Protein AF-A0A329K1J9-F1 (afdb_monomer)

Mean predicted aligned error: 8.28 Å

Radius of gyration: 11.03 Å; Cα contacts (8 Å, |Δi|>4): 59; chains: 1; bounding box: 24×23×28 Å

Sequence (51 aa):
GLTDKQIRGVDALVTGWHGQGGVAVGSSSPGERLFAGRRDGLLTLWREPVR

Solvent-accessible surface area (backbone atoms only — not comparable to full-atom values): 3288 Å² total; per-residue (Å²): 133,83,51,76,70,53,51,54,50,50,50,54,47,60,74,70,55,86,67,93,65,68,42,83,46,94,55,93,52,86,66,41,44,29,29,44,32,72,55,97,89,37,86,44,76,52,75,45,76,64,127

pLDDT: mean 73.8, std 7.15, range [56.03, 87.12]

Nearest PDB structures (foldseek):
  4gai-assembly2_B  TM=5.495E-01  e=1.412E+00  Homo sapiens
  2ple-assembly1_A  TM=5.682E-01  e=2.878E+00  Bos taurus
  4ahc-assembly1_A  TM=5.651E-01  e=6.679E+00  Pyrococcus furiosus
  9etf-assembly1_B  TM=3.739E-01  e=6.679E+00  Gallus gallus

Structure (mmCIF, N/CA/C/O backbone):
data_AF-A0A329K1J9-F1
#
_entry.id   AF-A0A329K1J9-F1
#
loop_
_atom_site.group_PDB
_atom_site.id
_atom_site.type_symbol
_atom_site.label_atom_id
_atom_site.label_alt_id
_atom_site.label_comp_id
_atom_site.label_asym_id
_atom_site.label_entity_id
_atom_site.label_seq_id
_atom_site.pdbx_PDB_ins_code
_atom_site.Cartn_x
_atom_site.Cartn_y
_atom_site.Cartn_z
_atom_site.occupancy
_atom_site.B_iso_or_equiv
_atom_site.auth_seq_id
_atom_site.auth_comp_id
_atom_site.auth_asym_id
_atom_site.auth_atom_id
_atom_site.pdbx_PDB_model_num
ATOM 1 N N . GLY A 1 1 ? 4.582 -9.773 -8.482 1.00 56.03 1 GLY A N 1
ATOM 2 C CA . GLY A 1 1 ? 3.993 -9.737 -7.126 1.00 56.03 1 GLY A CA 1
ATOM 3 C C . GLY A 1 1 ? 4.980 -9.096 -6.171 1.00 56.03 1 GLY A C 1
ATOM 4 O O . GLY A 1 1 ? 6.155 -9.046 -6.514 1.00 56.03 1 GLY A O 1
ATOM 5 N N . LEU A 1 2 ? 4.523 -8.575 -5.028 1.00 68.56 2 LEU A N 1
ATOM 6 C CA . LEU A 1 2 ? 5.408 -7.982 -4.016 1.00 68.56 2 LEU A CA 1
ATOM 7 C C . LEU A 1 2 ? 6.307 -9.051 -3.381 1.00 68.56 2 LEU A C 1
ATOM 9 O O . LEU A 1 2 ? 5.897 -10.196 -3.210 1.00 68.56 2 LEU A O 1
ATOM 13 N N . THR A 1 3 ? 7.526 -8.659 -3.031 1.00 75.06 3 THR A N 1
ATOM 14 C CA . THR A 1 3 ? 8.479 -9.491 -2.287 1.00 75.06 3 THR A CA 1
ATOM 15 C C . THR A 1 3 ? 8.143 -9.514 -0.797 1.00 75.06 3 THR A C 1
ATOM 17 O O . THR A 1 3 ? 7.547 -8.581 -0.263 1.00 75.06 3 THR A O 1
ATOM 20 N N . ASP A 1 4 ? 8.613 -10.536 -0.089 1.00 64.19 4 ASP A N 1
ATOM 21 C CA . ASP A 1 4 ? 8.432 -10.711 1.359 1.00 64.19 4 ASP A CA 1
ATOM 2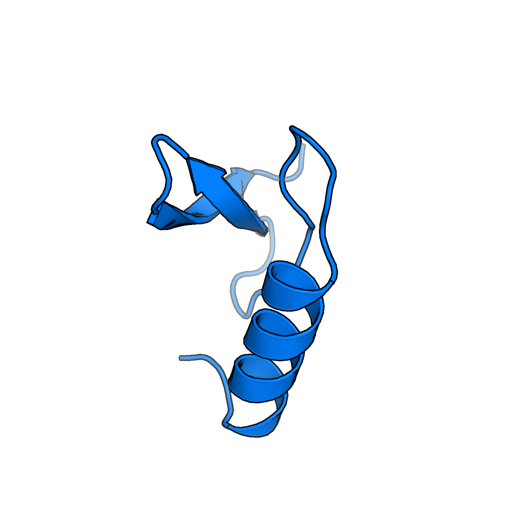2 C C . ASP A 1 4 ? 8.855 -9.491 2.199 1.00 64.19 4 ASP A C 1
ATOM 24 O O . ASP A 1 4 ? 8.212 -9.121 3.183 1.00 64.19 4 ASP A O 1
ATOM 28 N N . LYS A 1 5 ? 9.935 -8.820 1.782 1.00 66.94 5 LYS A N 1
ATOM 29 C CA . LYS A 1 5 ? 10.427 -7.588 2.412 1.00 66.94 5 LYS A CA 1
ATOM 30 C C . LYS A 1 5 ? 9.470 -6.416 2.185 1.00 66.94 5 LYS A C 1
ATOM 32 O O . LYS A 1 5 ? 9.282 -5.592 3.076 1.00 66.94 5 LYS A O 1
ATOM 37 N N . GLN A 1 6 ? 8.855 -6.351 1.006 1.00 67.25 6 GLN A N 1
ATOM 38 C CA . GLN A 1 6 ? 7.859 -5.334 0.676 1.00 67.25 6 GLN A CA 1
ATOM 39 C C . GLN A 1 6 ? 6.546 -5.581 1.422 1.00 67.25 6 GLN A C 1
ATOM 41 O O . GLN A 1 6 ? 5.944 -4.620 1.883 1.00 67.25 6 GLN A O 1
ATOM 46 N N . ILE A 1 7 ? 6.145 -6.840 1.623 1.00 69.44 7 ILE A N 1
ATOM 47 C CA . ILE A 1 7 ? 4.955 -7.190 2.415 1.00 69.44 7 ILE A CA 1
ATOM 4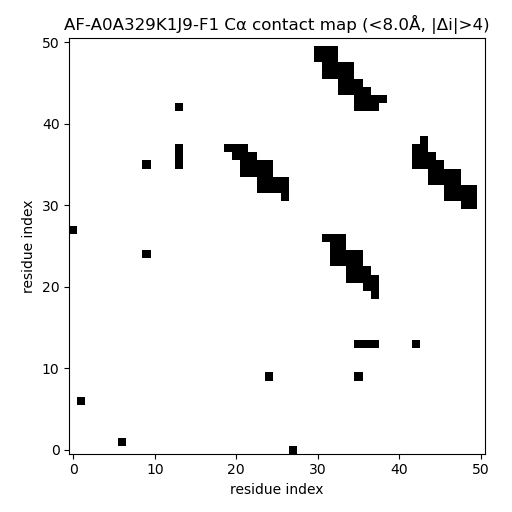8 C C . ILE A 1 7 ? 5.118 -6.728 3.869 1.00 69.44 7 ILE A C 1
ATOM 50 O O . ILE A 1 7 ? 4.253 -6.025 4.382 1.00 69.44 7 ILE A O 1
ATOM 54 N N . ARG A 1 8 ? 6.257 -7.023 4.512 1.00 69.06 8 ARG A N 1
ATOM 55 C CA . ARG A 1 8 ? 6.537 -6.5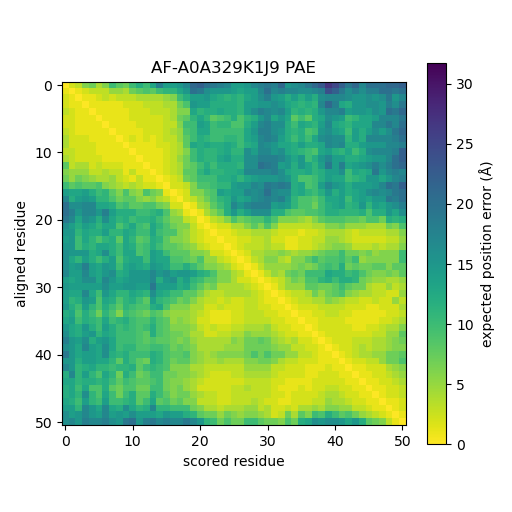56 5.886 1.00 69.06 8 ARG A CA 1
ATOM 56 C C . ARG A 1 8 ? 6.650 -5.035 5.988 1.00 69.06 8 ARG A C 1
ATOM 58 O O . ARG A 1 8 ? 6.255 -4.456 6.993 1.00 69.06 8 ARG A O 1
ATOM 65 N N . GLY A 1 9 ? 7.172 -4.387 4.945 1.00 69.69 9 GLY A N 1
ATOM 66 C CA . GLY A 1 9 ? 7.211 -2.928 4.856 1.00 69.69 9 GLY A CA 1
ATOM 67 C C . GLY A 1 9 ? 5.812 -2.310 4.803 1.00 69.69 9 GLY A C 1
ATOM 68 O O . GLY A 1 9 ? 5.561 -1.337 5.503 1.00 69.69 9 GLY A O 1
ATOM 69 N N . VAL A 1 10 ? 4.894 -2.896 4.026 1.00 68.25 10 VAL A N 1
ATOM 70 C CA . VAL A 1 10 ? 3.485 -2.469 3.966 1.00 68.25 10 VAL A CA 1
ATOM 71 C C . VAL A 1 10 ? 2.781 -2.701 5.301 1.00 68.25 10 VAL A C 1
ATOM 73 O O . VAL A 1 10 ? 2.080 -1.811 5.767 1.00 68.25 10 VAL A O 1
ATOM 76 N N . ASP A 1 11 ? 2.990 -3.851 5.938 1.00 66.44 11 ASP A N 1
ATOM 77 C CA . ASP A 1 11 ? 2.377 -4.176 7.229 1.00 66.44 11 ASP A CA 1
ATOM 78 C C . ASP A 1 11 ? 2.799 -3.193 8.335 1.00 66.44 11 ASP A C 1
ATOM 80 O O . ASP A 1 11 ? 1.953 -2.612 9.015 1.00 66.44 11 ASP A O 1
ATOM 84 N N . ALA A 1 12 ? 4.100 -2.898 8.443 1.00 68.06 12 ALA A N 1
ATOM 85 C CA . ALA A 1 12 ? 4.622 -1.916 9.396 1.00 68.06 12 ALA A CA 1
ATOM 86 C C . ALA A 1 12 ? 4.095 -0.496 9.125 1.00 68.06 12 ALA A C 1
AT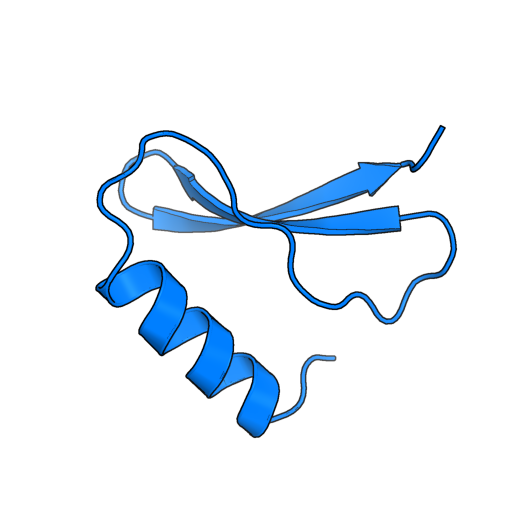OM 88 O O . ALA A 1 12 ? 3.754 0.237 10.053 1.00 68.06 12 ALA A O 1
ATOM 89 N N . LEU A 1 13 ? 3.996 -0.124 7.847 1.00 67.19 13 LEU A N 1
ATOM 90 C CA . LEU A 1 13 ? 3.466 1.163 7.413 1.00 67.19 13 LEU A CA 1
ATOM 91 C C . LEU A 1 13 ? 1.988 1.303 7.793 1.00 67.19 13 LEU A C 1
ATOM 93 O O . LEU A 1 13 ? 1.622 2.285 8.419 1.00 67.19 13 LEU A O 1
ATOM 97 N N . VAL A 1 14 ? 1.153 0.311 7.473 1.00 66.62 14 VAL A N 1
ATOM 98 C CA . VAL A 1 14 ? -0.293 0.306 7.761 1.00 66.62 14 VAL A CA 1
ATOM 99 C C . VAL A 1 14 ? -0.562 0.267 9.261 1.00 66.62 14 VAL A C 1
ATOM 101 O O . VAL A 1 14 ? -1.466 0.951 9.735 1.00 66.62 14 VAL A O 1
ATOM 104 N N . THR A 1 15 ? 0.232 -0.498 10.011 1.00 66.62 15 THR A N 1
ATOM 105 C CA . THR A 1 15 ? 0.094 -0.611 11.468 1.00 66.62 15 THR A CA 1
ATOM 106 C C . THR A 1 15 ? 0.474 0.692 12.177 1.00 66.62 15 THR A C 1
ATOM 108 O O . THR A 1 15 ? -0.159 1.048 13.167 1.00 66.62 15 THR A O 1
ATOM 111 N N . GLY A 1 16 ? 1.461 1.436 11.661 1.00 66.88 16 GLY A N 1
ATOM 112 C CA . GLY A 1 16 ? 1.867 2.743 12.197 1.00 66.88 16 GLY A CA 1
ATOM 113 C C . GLY A 1 16 ? 1.113 3.950 11.622 1.00 66.88 16 GLY A C 1
ATOM 114 O O . GLY A 1 16 ? 1.321 5.077 12.073 1.00 66.88 16 GLY A O 1
ATOM 115 N N . TRP A 1 17 ? 0.260 3.756 10.612 1.00 67.69 17 TRP A N 1
ATOM 116 C CA . TRP A 1 17 ? -0.391 4.853 9.900 1.00 67.69 17 TRP A CA 1
ATOM 117 C C . TRP A 1 17 ? -1.717 5.251 10.553 1.00 67.69 17 TRP A C 1
ATOM 119 O O . TRP A 1 17 ? -2.726 4.554 10.457 1.00 67.69 17 TRP A O 1
ATOM 129 N N . HIS A 1 18 ? -1.730 6.438 11.159 1.00 65.38 18 HIS A N 1
ATOM 130 C CA . HIS A 1 18 ? -2.914 7.061 11.764 1.00 65.38 18 HIS A CA 1
ATOM 131 C C . HIS A 1 18 ? -3.584 8.126 10.865 1.00 65.38 18 HIS A C 1
ATOM 133 O O . HIS A 1 18 ? -4.467 8.852 11.317 1.00 65.38 18 HIS A O 1
ATOM 139 N N . GLY A 1 19 ? -3.168 8.253 9.598 1.00 62.22 19 GLY A N 1
ATOM 140 C CA . GLY A 1 19 ? -3.713 9.221 8.637 1.00 62.22 19 GLY A CA 1
ATOM 141 C C . GLY A 1 19 ? -4.908 8.701 7.820 1.00 62.22 19 GLY A C 1
ATOM 142 O O . GLY A 1 19 ? -5.099 7.500 7.664 1.00 62.22 19 GLY A O 1
ATOM 143 N N . GLN A 1 20 ? -5.690 9.618 7.239 1.00 61.84 20 GLN A N 1
ATOM 144 C CA . GLN A 1 20 ? -6.874 9.319 6.404 1.00 61.84 20 GLN A CA 1
ATOM 145 C C . GLN A 1 20 ? -6.549 9.070 4.909 1.00 61.84 20 GLN A C 1
ATOM 147 O O . GLN A 1 20 ? -7.445 8.754 4.134 1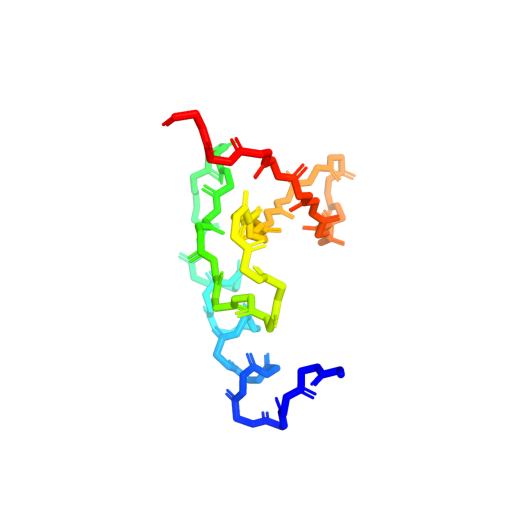.00 61.84 20 GLN A O 1
ATOM 152 N N . GLY A 1 21 ? -5.290 9.240 4.480 1.00 70.94 21 GLY A N 1
ATOM 153 C CA . GLY A 1 21 ? -4.855 9.096 3.079 1.00 70.94 21 G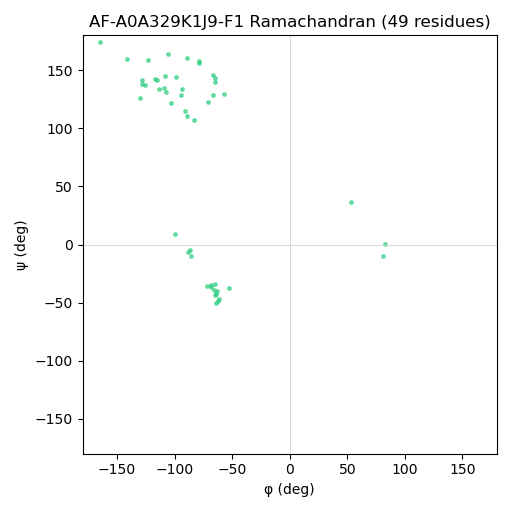LY A CA 1
ATOM 154 C C . GLY A 1 21 ? -4.058 7.817 2.803 1.00 70.94 21 GLY A C 1
ATOM 155 O O . GLY A 1 21 ? -3.568 7.179 3.730 1.00 70.94 21 GLY A O 1
ATOM 156 N N . GLY A 1 22 ? -3.917 7.449 1.526 1.00 75.81 22 GLY A N 1
ATOM 157 C CA . GLY A 1 22 ? -3.060 6.343 1.085 1.00 75.81 22 GLY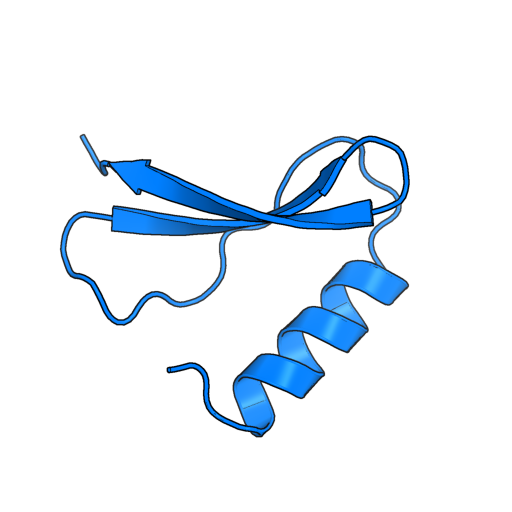 A CA 1
ATOM 158 C C . GLY A 1 22 ? -1.576 6.695 1.031 1.00 75.81 22 GLY A C 1
ATOM 159 O O . GLY A 1 22 ? -1.208 7.852 0.844 1.00 75.81 22 GLY A O 1
ATOM 160 N N . VAL A 1 23 ? -0.723 5.679 1.129 1.00 78.12 23 VAL A N 1
ATOM 161 C CA . VAL A 1 23 ? 0.735 5.788 1.024 1.00 78.12 23 VAL A CA 1
ATOM 162 C C . VAL A 1 23 ? 1.209 5.210 -0.291 1.00 78.12 23 VAL A C 1
ATOM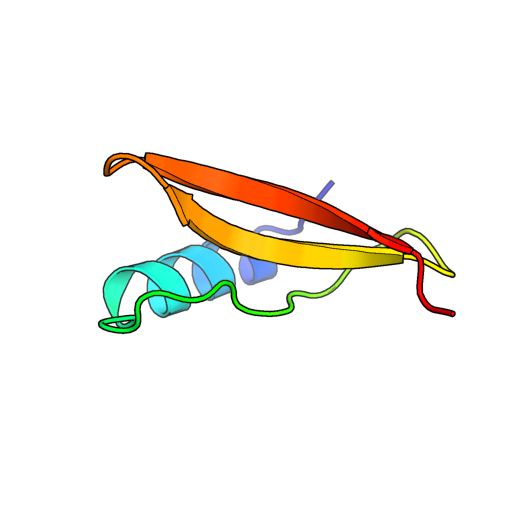 164 O O . VAL A 1 23 ? 0.862 4.077 -0.622 1.00 78.12 23 VAL A O 1
ATOM 167 N N . ALA A 1 24 ? 2.047 5.946 -1.016 1.00 79.38 24 ALA A N 1
ATOM 168 C CA . ALA A 1 24 ? 2.706 5.409 -2.196 1.00 79.38 24 ALA A CA 1
ATOM 169 C C . ALA A 1 24 ? 3.696 4.301 -1.796 1.00 79.38 24 ALA A C 1
ATOM 171 O O . ALA A 1 24 ? 4.557 4.495 -0.937 1.00 79.38 24 ALA A O 1
ATOM 172 N N . VAL A 1 25 ? 3.586 3.147 -2.446 1.00 75.06 25 VAL A N 1
ATOM 173 C CA . VAL A 1 25 ? 4.466 1.987 -2.278 1.00 75.06 25 VAL A CA 1
ATOM 174 C C . VAL A 1 25 ? 5.078 1.603 -3.625 1.00 75.06 25 VAL A C 1
ATOM 176 O O . VAL A 1 25 ? 4.574 1.967 -4.689 1.00 75.06 25 VAL A O 1
ATOM 179 N N . GLY A 1 26 ? 6.197 0.877 -3.593 1.00 73.19 26 GLY A N 1
ATOM 180 C CA . GLY A 1 26 ? 6.886 0.458 -4.813 1.00 73.19 26 GLY A CA 1
ATOM 181 C C . GLY A 1 26 ? 5.977 -0.361 -5.739 1.00 73.19 26 GLY A C 1
ATOM 182 O O . GLY A 1 26 ? 5.367 -1.338 -5.307 1.00 73.19 26 GLY A O 1
ATOM 183 N N . SER A 1 27 ? 5.919 0.022 -7.014 1.00 69.44 27 SER A N 1
ATOM 184 C CA . SER A 1 27 ? 5.214 -0.698 -8.079 1.00 69.44 27 SER A CA 1
ATOM 185 C C . SER A 1 27 ? 6.221 -1.350 -9.027 1.00 69.44 27 SER A C 1
ATOM 187 O O . SER A 1 27 ? 7.278 -0.783 -9.294 1.00 69.44 27 SER A O 1
ATOM 189 N N . SER A 1 28 ? 5.895 -2.531 -9.555 1.00 72.38 28 SER A N 1
ATOM 190 C CA . SER A 1 28 ? 6.628 -3.139 -10.676 1.00 72.38 28 SER A CA 1
ATOM 191 C C . SER A 1 28 ? 6.130 -2.658 -12.045 1.00 72.38 28 SER A C 1
ATOM 193 O O . SER A 1 28 ? 6.748 -2.984 -13.053 1.00 72.38 28 SER A O 1
ATOM 195 N N . SER A 1 29 ? 5.008 -1.931 -12.092 1.00 73.38 29 SER A N 1
ATOM 196 C CA . SER A 1 29 ? 4.435 -1.380 -13.323 1.00 73.38 29 SER A CA 1
ATOM 197 C C . SER A 1 29 ? 4.977 0.033 -13.575 1.00 73.38 29 SER A C 1
ATOM 199 O O . SER A 1 29 ? 4.693 0.928 -12.772 1.00 73.38 29 SER A O 1
ATOM 201 N N . PRO A 1 30 ? 5.742 0.269 -14.657 1.00 73.56 30 PRO A N 1
ATOM 202 C CA . PRO A 1 30 ? 6.139 1.618 -15.049 1.00 73.56 30 PRO A CA 1
ATOM 203 C C . PRO A 1 30 ? 4.916 2.453 -15.462 1.00 73.56 30 PRO A C 1
ATOM 205 O O . PRO A 1 30 ? 3.984 1.937 -16.069 1.00 73.56 30 PRO A O 1
ATOM 208 N N . GLY A 1 31 ? 4.919 3.746 -15.121 1.00 78.44 31 GLY A N 1
ATOM 209 C CA . GLY A 1 31 ? 3.812 4.669 -15.421 1.00 78.44 31 GLY A CA 1
ATOM 210 C C . GLY A 1 31 ? 2.639 4.632 -14.432 1.00 78.44 31 GLY A C 1
ATOM 211 O O . GLY A 1 31 ? 1.697 5.407 -14.579 1.00 78.44 31 GLY A O 1
ATOM 212 N N . GLU A 1 32 ? 2.698 3.794 -13.394 1.00 78.75 32 GLU A N 1
ATOM 213 C CA . GLU A 1 32 ? 1.650 3.674 -12.374 1.00 78.75 32 GLU A CA 1
ATOM 214 C C . GLU A 1 32 ? 2.230 3.798 -10.960 1.00 78.75 32 GLU A C 1
ATOM 216 O O . GLU A 1 32 ? 3.261 3.205 -10.629 1.00 78.75 32 GLU A O 1
ATOM 221 N N . ARG A 1 33 ? 1.534 4.532 -10.089 1.00 80.38 33 ARG A N 1
ATOM 222 C CA . ARG A 1 33 ? 1.782 4.544 -8.644 1.00 80.38 33 ARG A CA 1
ATOM 223 C C . ARG A 1 33 ? 0.864 3.542 -7.972 1.00 80.38 33 ARG A C 1
ATOM 225 O O . ARG A 1 33 ? -0.344 3.575 -8.177 1.00 80.38 33 ARG A O 1
ATOM 232 N N . LEU A 1 34 ? 1.443 2.668 -7.155 1.00 84.44 34 LEU A N 1
ATOM 233 C CA . LEU A 1 34 ? 0.695 1.777 -6.279 1.00 84.44 34 LEU A CA 1
ATOM 234 C C . LEU A 1 34 ? 0.556 2.449 -4.914 1.00 84.44 34 LEU A C 1
ATOM 236 O O . LEU A 1 34 ? 1.536 2.952 -4.371 1.00 84.44 34 LEU A O 1
ATOM 240 N N . PHE A 1 35 ? -0.646 2.431 -4.360 1.00 83.81 35 PHE A N 1
ATOM 241 C CA . PHE A 1 35 ? -0.948 2.973 -3.046 1.00 83.81 35 PHE A CA 1
ATOM 242 C C . PHE A 1 35 ? -1.429 1.871 -2.115 1.00 83.81 35 PHE A C 1
ATOM 244 O O . PHE A 1 35 ? -2.170 0.984 -2.536 1.00 83.81 35 PHE A O 1
ATOM 251 N N . ALA A 1 36 ? -1.022 1.954 -0.852 1.00 82.50 36 ALA A N 1
ATOM 252 C CA . ALA A 1 36 ? -1.562 1.175 0.251 1.00 82.50 36 ALA A CA 1
ATOM 253 C C . ALA A 1 36 ? -2.283 2.107 1.221 1.00 82.50 36 ALA A C 1
ATOM 255 O O . ALA A 1 36 ? -1.756 3.151 1.590 1.00 82.50 36 ALA A O 1
ATOM 256 N N . GLY A 1 37 ? -3.482 1.746 1.655 1.00 80.00 37 GLY A N 1
ATOM 257 C CA . GLY A 1 37 ? -4.238 2.568 2.592 1.00 80.00 37 GLY A CA 1
ATOM 258 C C . GLY A 1 37 ? -5.385 1.809 3.230 1.00 80.00 37 GLY A C 1
ATOM 259 O O . GLY A 1 37 ? -5.666 0.663 2.875 1.00 80.00 37 GLY A O 1
ATOM 260 N N . ARG A 1 38 ? -6.048 2.458 4.188 1.00 76.56 38 ARG A N 1
ATOM 261 C CA . ARG A 1 38 ? -7.194 1.891 4.897 1.00 76.56 38 ARG A CA 1
ATOM 262 C C . ARG A 1 38 ? -8.480 2.511 4.365 1.00 76.56 38 ARG A C 1
ATOM 264 O O . ARG A 1 38 ? -8.637 3.726 4.412 1.00 76.56 38 ARG A O 1
ATOM 271 N N . 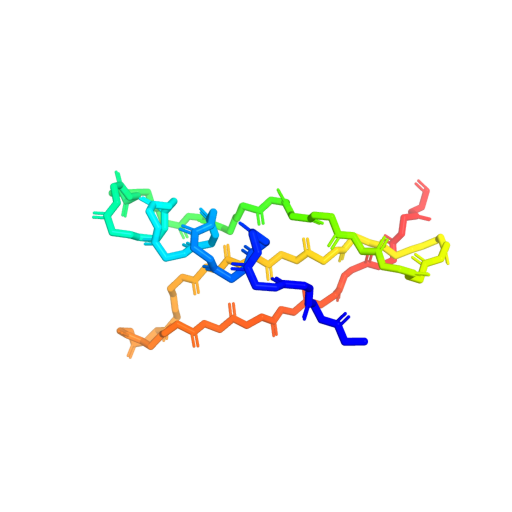ARG A 1 39 ? -9.392 1.682 3.864 1.00 77.56 39 ARG A N 1
ATOM 272 C CA . ARG A 1 39 ? -10.704 2.097 3.357 1.00 77.56 39 ARG A CA 1
ATOM 273 C C . ARG A 1 39 ? -11.759 1.218 4.004 1.00 77.56 39 ARG A C 1
ATOM 275 O O . ARG A 1 39 ? -11.613 0.001 4.004 1.00 77.56 39 ARG A O 1
ATOM 282 N N . ASP A 1 40 ? -12.752 1.837 4.635 1.00 79.75 40 ASP A N 1
ATOM 283 C CA . ASP A 1 40 ? -13.821 1.134 5.359 1.00 79.75 40 ASP A CA 1
ATOM 284 C C . ASP A 1 40 ? -13.288 0.123 6.400 1.00 79.75 40 ASP A C 1
ATOM 286 O O . ASP A 1 40 ? -13.818 -0.966 6.592 1.00 79.75 40 ASP A O 1
ATOM 290 N N . GLY A 1 41 ? -12.175 0.472 7.059 1.00 74.38 41 GLY A N 1
ATOM 291 C CA . GLY A 1 41 ? -11.501 -0.373 8.053 1.00 74.38 41 GLY A CA 1
ATOM 292 C C . GLY A 1 41 ? -10.581 -1.457 7.476 1.00 74.38 41 GLY A C 1
ATOM 293 O O . GLY A 1 41 ? -9.786 -2.031 8.226 1.00 74.38 41 GLY A O 1
ATOM 294 N N . LEU A 1 42 ? -10.610 -1.680 6.160 1.00 74.88 42 LEU A N 1
ATOM 295 C CA . LEU A 1 42 ? -9.853 -2.719 5.466 1.00 74.88 42 LEU A CA 1
ATOM 296 C C . LEU A 1 42 ? -8.572 -2.179 4.827 1.00 74.88 42 LEU A C 1
ATOM 298 O O . LEU A 1 42 ? -8.541 -1.069 4.290 1.00 74.88 42 LEU A O 1
ATOM 302 N N . LEU A 1 43 ? -7.518 -2.997 4.837 1.00 75.12 43 LEU A N 1
ATOM 303 C CA . LEU A 1 43 ? -6.306 -2.729 4.068 1.00 75.12 43 LEU A CA 1
ATOM 304 C C . LEU A 1 43 ? -6.592 -2.922 2.574 1.00 75.12 43 LEU A C 1
ATOM 306 O O . LEU A 1 43 ? -6.997 -4.000 2.148 1.00 75.12 43 LEU A O 1
ATOM 310 N N . THR A 1 44 ? -6.360 -1.875 1.785 1.00 81.38 44 THR A N 1
ATOM 311 C CA . THR A 1 44 ? -6.637 -1.843 0.347 1.00 81.38 44 THR A CA 1
ATOM 312 C C . THR A 1 44 ? -5.411 -1.375 -0.432 1.00 81.38 44 THR A C 1
ATOM 314 O O . THR A 1 44 ? -4.707 -0.457 -0.008 1.00 81.38 44 THR A O 1
ATOM 317 N N . LEU A 1 45 ? -5.189 -1.987 -1.599 1.00 83.19 45 LEU A N 1
ATOM 318 C CA . LEU A 1 45 ? -4.228 -1.533 -2.602 1.00 83.19 45 LEU A CA 1
ATOM 319 C C . LEU A 1 45 ? -4.968 -0.972 -3.822 1.00 83.19 45 LEU A C 1
ATOM 321 O O . LEU A 1 45 ? -5.895 -1.610 -4.320 1.00 83.19 45 LEU A O 1
ATOM 325 N N . TRP A 1 46 ? -4.539 0.175 -4.343 1.00 87.12 46 TRP A N 1
ATOM 326 C CA . TRP A 1 46 ? -5.050 0.726 -5.606 1.00 87.12 46 TRP A CA 1
ATOM 327 C C . TRP A 1 46 ? -3.932 1.367 -6.420 1.00 87.12 46 TRP A C 1
ATOM 329 O O . TRP A 1 46 ? -2.866 1.678 -5.893 1.00 87.12 46 TRP A O 1
ATOM 339 N N . ARG A 1 47 ? -4.158 1.522 -7.726 1.00 86.81 47 ARG A N 1
ATOM 340 C CA . ARG A 1 47 ? -3.185 2.103 -8.654 1.00 86.81 47 ARG A CA 1
ATOM 341 C C . ARG A 1 47 ? -3.717 3.404 -9.223 1.00 86.81 47 ARG A C 1
ATOM 343 O O . ARG A 1 47 ? -4.898 3.477 -9.552 1.00 86.81 47 ARG A O 1
ATOM 350 N N . GLU A 1 48 ? -2.841 4.384 -9.384 1.00 85.75 48 GLU A N 1
ATOM 351 C CA . GLU A 1 48 ? -3.144 5.612 -10.117 1.00 85.75 48 GLU A CA 1
ATOM 352 C C . GLU A 1 48 ? -2.094 5.838 -11.211 1.00 85.75 48 GLU A C 1
ATOM 354 O O . GLU A 1 48 ? -0.899 5.637 -10.963 1.00 85.75 48 GLU A O 1
ATOM 359 N N . PRO A 1 49 ? -2.506 6.250 -12.420 1.00 83.56 49 PRO A N 1
ATOM 360 C CA . PRO A 1 49 ? -1.572 6.595 -13.480 1.00 83.56 49 PRO A CA 1
ATOM 361 C C . PRO A 1 49 ? -0.741 7.822 -13.090 1.00 83.56 49 PRO A C 1
ATOM 363 O O . PRO A 1 49 ? -1.254 8.792 -12.529 1.00 83.56 49 PRO A O 1
ATOM 366 N N . VAL A 1 50 ? 0.549 7.790 -13.417 1.00 78.62 50 VAL A N 1
ATOM 367 C CA . VAL A 1 50 ? 1.432 8.953 -13.297 1.00 78.62 50 VAL A CA 1
ATOM 368 C C . VAL A 1 50 ? 1.236 9.806 -14.547 1.00 78.62 50 VAL A C 1
ATOM 370 O O . VAL A 1 50 ? 1.632 9.395 -15.635 1.00 78.62 50 VAL A O 1
ATOM 373 N N . ARG A 1 51 ? 0.567 10.952 -14.394 1.00 76.38 51 ARG A N 1
ATOM 374 C CA . ARG A 1 51 ? 0.527 12.005 -15.419 1.00 76.38 51 ARG A CA 1
ATOM 375 C C . ARG A 1 51 ? 1.789 12.853 -15.386 1.00 76.38 51 ARG A C 1
ATOM 377 O O . ARG A 1 51 ? 2.349 13.013 -14.277 1.00 76.38 51 ARG A O 1
#

Organism: NCBI:txid339268

Foldseek 3Di:
DDDPVQVVVLVVCAVPDPDPDWDFGDDPDPQKTWTWYADPNDIDIDIDGDD

Secondary structure (DSSP, 8-state):
---HHHHHHHHHHHHH--SSS-EEE--SSTTEEEEEEEETTEEEEEEEE--